Protein AF-A0A674J7M7-F1 (afdb_monomer)

Solvent-accessible surface area (backbone atoms only — not comparable to full-atom values): 4059 Å² total; per-residue (Å²): 138,85,89,68,93,68,92,67,75,84,78,67,96,66,86,67,84,70,74,97,68,75,84,71,42,70,44,39,48,52,27,46,72,70,72,20,47,73,32,83,57,84,56,56,98,82,29,46,76,78,50,37,8,70,84,66,71,22,35,10,26,23,112

Nearest PDB structures (foldseek):
  2nlb-assembly1_A  TM=9.806E-01  e=2.659E-03  Homo sapiens
  2nlb-assembly2_B  TM=9.575E-01  e=2.659E-03  Homo sapiens
  2nlq-assembly10_C-5  TM=9.270E-01  e=3.730E-03  Homo sapiens
  2nls-assembly1_A  TM=9.275E-01  e=3.730E-03  Homo sapiens
  2nlq-assembly11_B-7  TM=9.497E-01  e=6.413E-03  Homo sapiens

Foldseek 3Di:
DDPPPPDDDPPPVDPPDDDPDDDFPPVQVVLVVLVWHWAQDDADPVWDFPAHGPVRNTTRTHD

InterPro domains:
  IPR001855 Beta-defensin-like domain [PF00711] (27-61)

Mean predicted aligned error: 12.88 Å

Radius of gyration: 16.84 Å; Cα contacts (8 Å, |Δi|>4): 89; chains: 1; bounding box: 55×24×20 Å

Organism: NCBI:txid2587831

pLDDT: mean 73.84, std 17.62, range [44.62, 91.94]

Sequence (63 aa):
SSLACRLFVCSNPGASGVADVGPPPADTLACKAQGGFCRLLSCPPVFSVSGTCHGGQLQCCTR

Secondary structure (DSSP, 8-state):
------SS----S------SSSSPPHHHHHHHHTT-EEESSPPPTTSEEEEEETTTTEEEEE-

Structure (mmCIF, N/CA/C/O backbone):
data_AF-A0A674J7M7-F1
#
_entry.id   AF-A0A674J7M7-F1
#
loop_
_atom_site.group_PDB
_atom_site.id
_atom_site.type_symbol
_atom_site.label_atom_id
_atom_site.label_alt_id
_atom_site.label_comp_id
_atom_site.label_asym_id
_atom_site.label_entity_id
_atom_site.label_seq_id
_atom_site.pdbx_PDB_ins_code
_atom_site.Cartn_x
_atom_site.Cartn_y
_atom_site.Cartn_z
_atom_site.occupancy
_atom_site.B_iso_or_equiv
_atom_site.auth_seq_id
_atom_site.auth_comp_id
_atom_site.auth_asym_id
_atom_site.auth_atom_id
_atom_site.pdbx_PDB_model_num
ATOM 1 N N . SER A 1 1 ? 46.367 -1.133 -6.615 1.00 45.47 1 SER A N 1
ATOM 2 C CA . SER A 1 1 ? 45.050 -1.025 -7.270 1.00 4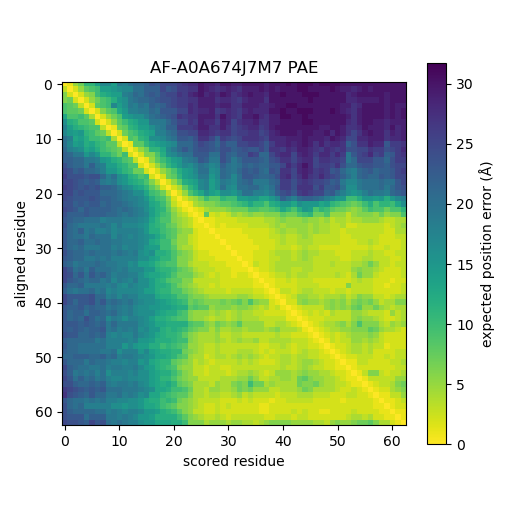5.47 1 SER A CA 1
ATOM 3 C C . SER A 1 1 ? 44.390 -2.387 -7.288 1.00 45.47 1 SER A C 1
ATOM 5 O O . SER A 1 1 ? 44.616 -3.165 -8.203 1.00 45.47 1 SER A O 1
ATOM 7 N N . SER A 1 2 ? 43.670 -2.7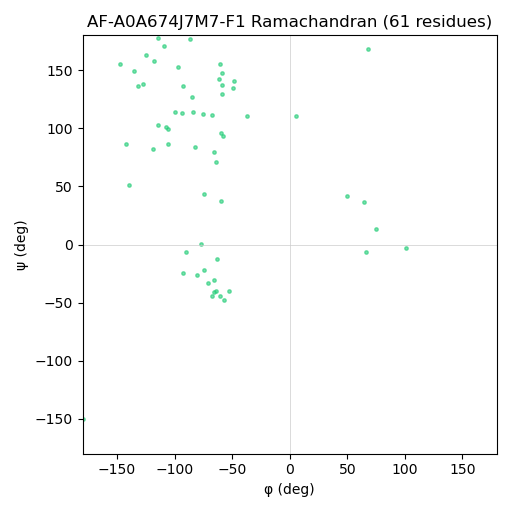19 -6.217 1.00 45.25 2 SER A N 1
ATOM 8 C CA . SER A 1 2 ? 43.185 -4.076 -5.948 1.00 45.25 2 SER A CA 1
ATOM 9 C C . SER A 1 2 ? 41.683 -4.164 -6.205 1.00 45.25 2 SER A C 1
ATOM 11 O O . SER A 1 2 ? 40.888 -4.002 -5.285 1.00 45.25 2 SER A O 1
ATOM 13 N N . LEU A 1 3 ? 41.286 -4.427 -7.453 1.00 56.56 3 LEU A N 1
ATOM 14 C CA . LEU A 1 3 ? 39.955 -4.966 -7.740 1.00 56.56 3 LEU A CA 1
ATOM 15 C C . LEU A 1 3 ? 40.005 -6.479 -7.523 1.00 56.56 3 LEU A C 1
ATOM 17 O O . LEU A 1 3 ? 40.208 -7.258 -8.447 1.00 56.56 3 LEU A O 1
ATOM 21 N N . ALA A 1 4 ? 39.832 -6.896 -6.278 1.00 50.62 4 ALA A N 1
ATOM 22 C CA . ALA A 1 4 ? 39.439 -8.258 -5.968 1.00 50.62 4 ALA A CA 1
ATOM 23 C C . ALA A 1 4 ? 38.105 -8.160 -5.239 1.00 50.62 4 ALA A C 1
ATOM 25 O O . ALA A 1 4 ? 38.042 -8.166 -4.013 1.00 50.62 4 ALA A O 1
ATOM 26 N N . CYS A 1 5 ? 37.039 -8.032 -6.031 1.00 50.28 5 CYS A N 1
ATOM 27 C CA . CYS A 1 5 ? 35.664 -8.296 -5.628 1.00 50.28 5 CYS A CA 1
ATOM 28 C C . CYS A 1 5 ? 35.572 -9.798 -5.295 1.00 50.28 5 CYS A C 1
ATOM 30 O O . CYS A 1 5 ? 35.106 -10.616 -6.083 1.00 50.28 5 CYS A O 1
ATOM 32 N N . ARG A 1 6 ? 36.194 -10.191 -4.180 1.00 64.88 6 ARG A N 1
ATOM 33 C CA . ARG A 1 6 ? 36.263 -11.561 -3.688 1.00 64.88 6 ARG A CA 1
ATOM 34 C C . ARG A 1 6 ? 35.363 -11.665 -2.465 1.00 64.88 6 ARG A C 1
ATOM 36 O O . ARG A 1 6 ? 35.730 -11.277 -1.365 1.00 64.88 6 ARG A O 1
ATOM 43 N N . LEU A 1 7 ? 34.187 -12.230 -2.712 1.00 57.62 7 LEU A N 1
ATOM 44 C CA . LEU A 1 7 ? 33.390 -13.048 -1.793 1.00 57.62 7 LEU A CA 1
ATOM 45 C C . LEU A 1 7 ? 32.775 -12.443 -0.525 1.00 57.62 7 LEU A C 1
ATOM 47 O O . LEU A 1 7 ? 31.962 -13.132 0.082 1.00 57.62 7 LEU A O 1
ATOM 51 N N . PHE A 1 8 ? 33.035 -11.201 -0.138 1.00 50.06 8 PHE A N 1
ATOM 52 C CA . PHE A 1 8 ? 32.232 -10.559 0.904 1.00 50.06 8 PHE A CA 1
ATOM 53 C C . PHE A 1 8 ? 31.474 -9.397 0.296 1.00 50.06 8 PHE A C 1
ATOM 55 O O . PHE A 1 8 ? 32.058 -8.365 -0.016 1.00 50.06 8 PHE A O 1
ATOM 62 N N . VAL A 1 9 ? 30.185 -9.656 0.060 1.00 55.41 9 VAL A N 1
ATOM 63 C CA . VAL A 1 9 ? 29.073 -8.704 0.035 1.00 55.41 9 VAL A CA 1
ATOM 64 C C . VAL A 1 9 ? 29.566 -7.270 0.201 1.00 55.41 9 VAL A C 1
ATOM 66 O O . VAL A 1 9 ? 30.007 -6.891 1.287 1.00 55.41 9 VAL A O 1
ATOM 69 N N . CYS A 1 10 ? 29.481 -6.459 -0.857 1.00 53.34 10 CYS A N 1
ATOM 70 C CA . CYS A 1 10 ? 29.434 -5.018 -0.667 1.00 53.34 10 CYS A CA 1
ATOM 71 C C . CYS A 1 10 ? 28.217 -4.765 0.223 1.00 53.34 10 CYS A C 1
ATOM 73 O O . CYS A 1 10 ? 27.089 -4.747 -0.265 1.00 53.34 10 CYS A O 1
ATOM 75 N N . SER A 1 11 ? 28.438 -4.702 1.537 1.00 54.84 11 SER A N 1
ATOM 76 C CA . SER A 1 11 ? 27.416 -4.408 2.524 1.00 54.84 11 SER A CA 1
ATOM 77 C C . SER A 1 11 ? 26.869 -3.040 2.172 1.00 54.84 11 SER A C 1
ATOM 79 O O . SER A 1 11 ? 27.471 -2.026 2.501 1.00 54.84 11 SER A O 1
ATOM 81 N N . ASN A 1 12 ? 25.758 -3.025 1.441 1.00 51.66 12 ASN A N 1
ATOM 82 C CA . ASN A 1 12 ? 24.922 -1.857 1.281 1.00 51.66 12 ASN A CA 1
ATOM 83 C C . ASN A 1 12 ? 24.318 -1.601 2.669 1.00 51.66 12 ASN A C 1
ATOM 85 O O . ASN A 1 12 ? 23.523 -2.432 3.118 1.00 51.66 12 ASN A O 1
ATOM 89 N N . PRO A 1 13 ? 24.670 -0.517 3.387 1.00 48.00 13 PRO A N 1
ATOM 90 C CA . PRO A 1 13 ? 24.112 -0.208 4.706 1.00 48.00 13 PRO A CA 1
ATOM 91 C C . PRO A 1 13 ? 22.666 0.316 4.597 1.00 48.00 13 PRO A C 1
ATOM 93 O O . PRO A 1 13 ? 22.275 1.283 5.237 1.00 48.00 13 PRO A O 1
ATOM 96 N N . GLY A 1 14 ? 21.860 -0.326 3.756 1.00 45.19 14 GLY A N 1
ATOM 97 C CA . GLY A 1 14 ? 20.491 0.033 3.428 1.00 45.19 14 GLY A CA 1
ATOM 98 C C . GLY A 1 14 ? 19.637 -1.219 3.341 1.00 45.19 14 GLY A C 1
ATOM 99 O O . GLY A 1 14 ? 18.947 -1.440 2.350 1.00 45.19 14 GLY A O 1
ATOM 100 N N . ALA A 1 15 ? 19.703 -2.061 4.371 1.00 47.91 15 ALA A N 1
ATOM 101 C CA . ALA A 1 15 ? 18.668 -3.046 4.636 1.00 47.91 15 ALA A CA 1
ATOM 102 C C . ALA A 1 15 ? 17.374 -2.301 5.009 1.00 47.91 15 ALA A C 1
ATOM 104 O O . ALA A 1 15 ? 17.034 -2.140 6.174 1.00 47.91 15 ALA A O 1
ATOM 105 N N . SER A 1 16 ? 16.657 -1.800 4.007 1.00 44.62 16 SER A N 1
ATOM 106 C CA . SER A 1 16 ? 15.221 -1.559 4.108 1.00 44.62 16 SER A CA 1
ATOM 107 C C . SER A 1 16 ? 14.563 -2.656 3.294 1.00 44.62 16 SER A C 1
ATOM 109 O O . SER A 1 16 ? 14.575 -2.596 2.069 1.00 44.62 16 SER A O 1
ATOM 111 N N . GLY A 1 17 ? 14.092 -3.690 3.997 1.00 44.81 17 GLY A N 1
ATOM 112 C CA . GLY A 1 17 ? 13.607 -4.954 3.450 1.00 44.81 17 GLY A CA 1
ATOM 113 C C . GLY A 1 17 ? 12.846 -4.802 2.139 1.00 44.81 17 GLY A C 1
ATOM 114 O O . GLY A 1 17 ? 11.734 -4.276 2.102 1.00 44.81 17 GLY A O 1
ATOM 115 N N . VAL A 1 18 ? 13.463 -5.287 1.068 1.00 48.59 18 VAL A N 1
ATOM 116 C CA . VAL A 1 18 ? 12.756 -5.600 -0.163 1.00 48.59 18 VAL A CA 1
ATOM 117 C C . VAL A 1 18 ? 12.404 -7.071 -0.065 1.00 48.59 18 VAL A C 1
ATOM 119 O O . VAL A 1 18 ? 13.275 -7.934 0.017 1.00 48.59 18 VAL A O 1
ATOM 122 N N . ALA A 1 19 ? 11.106 -7.337 0.037 1.00 48.56 19 ALA A N 1
ATOM 123 C CA . ALA A 1 19 ? 10.583 -8.653 -0.261 1.00 48.56 19 ALA A CA 1
ATOM 124 C C . ALA A 1 19 ? 11.142 -9.091 -1.626 1.00 48.56 19 ALA A C 1
ATOM 126 O O . ALA A 1 19 ? 11.196 -8.304 -2.568 1.00 48.56 19 ALA A O 1
ATOM 127 N N . ASP A 1 20 ? 11.593 -10.333 -1.664 1.00 50.00 20 ASP A N 1
ATOM 128 C CA . ASP A 1 20 ? 12.349 -11.062 -2.687 1.00 50.00 20 ASP A CA 1
ATOM 129 C C . ASP A 1 20 ? 11.678 -11.186 -4.085 1.00 50.00 20 ASP A C 1
ATOM 131 O O . ASP A 1 20 ? 11.787 -12.210 -4.741 1.00 50.00 20 ASP A O 1
ATOM 135 N N . VAL A 1 21 ? 10.957 -10.183 -4.604 1.00 50.81 21 VAL A N 1
ATOM 136 C CA . VAL A 1 21 ? 10.249 -10.307 -5.899 1.00 50.81 21 VAL A CA 1
ATOM 137 C C . VAL A 1 21 ? 10.304 -9.007 -6.710 1.00 50.81 21 VAL A C 1
ATOM 139 O O . VAL A 1 21 ? 9.387 -8.194 -6.669 1.00 50.81 21 VAL A O 1
ATOM 142 N N . GLY A 1 22 ? 11.374 -8.837 -7.492 1.00 57.22 22 GLY A N 1
ATOM 143 C CA . GLY A 1 22 ? 11.478 -7.827 -8.556 1.00 57.22 22 GLY A CA 1
ATOM 144 C C . GLY A 1 22 ? 11.529 -6.354 -8.106 1.00 57.22 22 GLY A C 1
ATOM 145 O O . GLY A 1 22 ? 11.296 -6.032 -6.940 1.00 57.22 22 GLY A O 1
ATOM 146 N N . PRO A 1 23 ? 11.872 -5.423 -9.021 1.00 60.91 23 PRO A N 1
ATOM 147 C CA . PRO A 1 23 ? 11.799 -3.999 -8.723 1.00 60.91 23 PRO A CA 1
ATOM 148 C C . PRO A 1 23 ? 10.355 -3.638 -8.340 1.00 60.91 23 PRO A C 1
ATOM 150 O O . PRO A 1 23 ? 9.427 -4.001 -9.071 1.00 60.91 23 PRO A O 1
ATOM 153 N N . PRO A 1 24 ? 10.138 -2.940 -7.208 1.00 66.56 24 PRO A N 1
ATOM 154 C CA . PRO A 1 24 ? 8.802 -2.530 -6.821 1.00 66.56 24 PRO A CA 1
ATOM 155 C C . PRO A 1 24 ? 8.215 -1.649 -7.932 1.00 66.56 24 PRO A C 1
ATOM 157 O O . PRO A 1 24 ? 8.921 -0.793 -8.474 1.00 66.56 24 PRO A O 1
ATOM 160 N N . PRO A 1 25 ? 6.936 -1.841 -8.284 1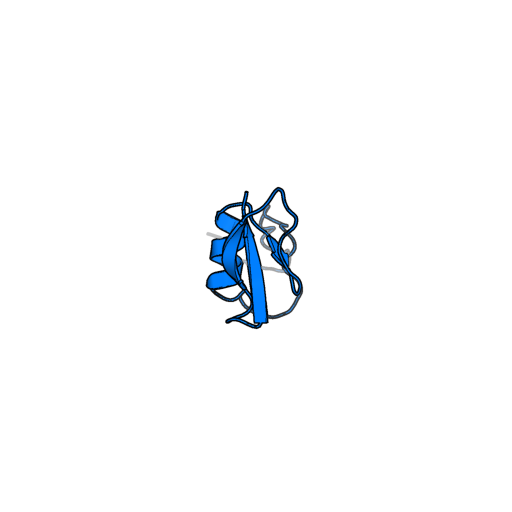.00 78.44 25 PRO A N 1
ATOM 161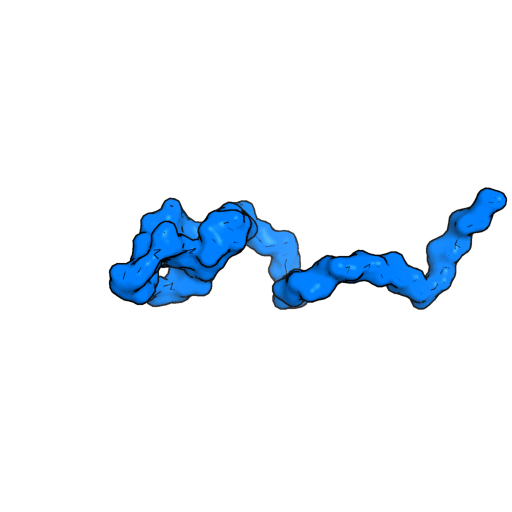 C CA . PRO A 1 25 ? 6.299 -1.045 -9.322 1.00 78.44 25 PRO A CA 1
ATOM 162 C C . PRO A 1 25 ? 6.349 0.442 -8.961 1.00 78.44 25 PRO A C 1
ATOM 164 O O . PRO A 1 25 ? 6.303 0.800 -7.780 1.00 78.44 25 PRO A O 1
ATOM 167 N N . ALA A 1 26 ? 6.447 1.298 -9.981 1.00 84.81 26 ALA A N 1
ATOM 168 C CA . ALA A 1 26 ? 6.675 2.734 -9.818 1.00 84.81 26 ALA A CA 1
ATOM 169 C C . ALA A 1 26 ? 5.664 3.386 -8.858 1.00 84.81 26 ALA A C 1
ATOM 171 O O . ALA A 1 26 ? 6.061 4.164 -7.993 1.00 84.81 26 ALA A O 1
ATOM 172 N N . ASP A 1 27 ? 4.391 2.991 -8.931 1.00 84.25 27 ASP A N 1
ATOM 173 C CA . ASP A 1 27 ? 3.336 3.468 -8.033 1.00 84.25 27 ASP A CA 1
ATOM 174 C C . ASP A 1 27 ? 3.564 3.074 -6.565 1.00 84.25 27 ASP A C 1
ATOM 176 O O . ASP A 1 27 ? 3.380 3.884 -5.658 1.00 84.25 27 ASP A O 1
ATOM 180 N N . THR A 1 28 ? 4.041 1.851 -6.311 1.00 85.62 28 THR A N 1
ATOM 181 C CA . THR A 1 28 ? 4.382 1.389 -4.955 1.00 85.62 28 THR A CA 1
ATOM 182 C C . THR A 1 28 ? 5.559 2.182 -4.393 1.00 85.62 28 THR A C 1
ATOM 184 O O . THR A 1 28 ? 5.555 2.552 -3.216 1.00 85.62 28 THR A O 1
ATOM 187 N N . LEU A 1 29 ? 6.565 2.467 -5.223 1.00 87.00 29 LEU A N 1
ATOM 188 C CA . LEU A 1 29 ? 7.718 3.260 -4.806 1.00 87.00 29 LEU A CA 1
ATOM 189 C C . LEU A 1 29 ? 7.323 4.714 -4.527 1.00 87.00 29 LEU A C 1
ATOM 191 O O . LEU A 1 29 ? 7.715 5.253 -3.494 1.00 87.00 29 LEU A O 1
ATOM 195 N N . ALA A 1 30 ? 6.510 5.320 -5.395 1.00 87.38 30 ALA A N 1
ATOM 196 C CA . ALA A 1 30 ? 5.983 6.669 -5.209 1.00 87.38 30 ALA A CA 1
ATOM 197 C C . ALA A 1 30 ? 5.144 6.772 -3.927 1.00 87.38 30 ALA A C 1
ATOM 199 O O . ALA A 1 30 ? 5.357 7.678 -3.124 1.00 87.38 30 ALA A O 1
ATOM 200 N N . CYS A 1 31 ? 4.271 5.792 -3.679 1.00 88.50 31 CYS A N 1
ATOM 201 C CA . CYS A 1 31 ? 3.469 5.717 -2.463 1.00 88.50 31 CYS A CA 1
ATOM 202 C C . CYS A 1 31 ? 4.332 5.699 -1.197 1.00 88.50 31 CYS A C 1
ATOM 204 O O . CYS A 1 31 ? 4.119 6.456 -0.250 1.00 88.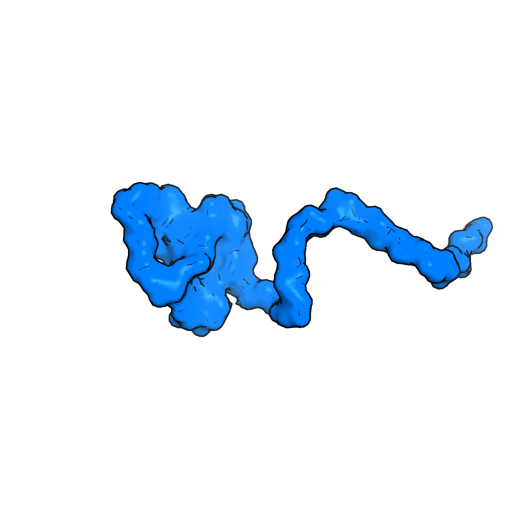50 31 CYS A O 1
ATOM 206 N N . LYS A 1 32 ? 5.357 4.844 -1.201 1.00 84.75 32 LYS A N 1
ATOM 207 C CA . LYS A 1 32 ? 6.262 4.669 -0.066 1.00 84.75 32 LYS A CA 1
ATOM 208 C C . LYS A 1 32 ? 7.173 5.885 0.127 1.00 84.75 32 LYS A C 1
ATOM 210 O O . LYS A 1 32 ? 7.473 6.238 1.263 1.00 84.75 32 LYS A O 1
ATOM 215 N N . ALA A 1 33 ? 7.565 6.555 -0.960 1.00 87.56 33 ALA A N 1
ATOM 216 C CA . ALA A 1 33 ? 8.325 7.805 -0.927 1.00 87.56 33 ALA A CA 1
ATOM 217 C C . ALA A 1 33 ? 7.522 8.967 -0.316 1.00 87.56 33 ALA A C 1
ATOM 219 O O . ALA A 1 33 ? 8.098 9.824 0.345 1.00 87.56 33 ALA A O 1
ATOM 220 N N . GLN A 1 34 ? 6.196 8.958 -0.471 1.00 85.69 34 GLN A N 1
ATOM 221 C CA . GLN A 1 34 ? 5.277 9.898 0.185 1.00 85.69 34 GLN A CA 1
ATOM 222 C C . GLN A 1 34 ? 5.023 9.564 1.669 1.00 85.69 34 GLN A C 1
ATOM 224 O O . GLN A 1 34 ? 4.253 10.252 2.334 1.00 85.69 34 GLN A O 1
ATOM 229 N N . GLY A 1 35 ? 5.637 8.501 2.206 1.00 88.06 35 GLY A N 1
ATOM 230 C CA . GLY A 1 35 ? 5.361 8.005 3.559 1.00 88.06 35 GLY A CA 1
ATOM 231 C C . GLY A 1 35 ? 4.028 7.260 3.677 1.00 88.06 35 GLY A C 1
ATOM 232 O O . GLY A 1 35 ? 3.551 7.018 4.786 1.00 88.06 35 GLY A O 1
ATOM 233 N N . GLY A 1 36 ? 3.420 6.909 2.543 1.00 89.12 36 GLY A N 1
ATOM 234 C CA . GLY A 1 36 ? 2.213 6.104 2.471 1.00 89.12 36 GLY A CA 1
ATOM 235 C C . GLY A 1 36 ? 2.484 4.606 2.474 1.00 89.12 36 GLY A C 1
ATOM 236 O O . GLY A 1 36 ? 3.623 4.131 2.455 1.00 89.12 36 GLY A O 1
ATOM 237 N N . PHE A 1 37 ? 1.397 3.844 2.474 1.00 88.25 37 PHE A N 1
ATOM 238 C CA . PHE A 1 37 ? 1.423 2.391 2.403 1.00 88.25 37 PHE A CA 1
ATOM 239 C C . PHE A 1 37 ? 0.390 1.868 1.408 1.00 88.25 37 PHE A C 1
ATOM 241 O O . PHE A 1 37 ? -0.678 2.445 1.213 1.00 88.25 37 PHE A O 1
ATOM 248 N N . CYS A 1 38 ? 0.715 0.736 0.794 1.00 89.81 38 CYS A N 1
ATOM 249 C CA . CYS A 1 38 ? -0.174 0.053 -0.131 1.00 89.81 38 CYS A CA 1
ATOM 250 C C . CYS A 1 38 ? -1.141 -0.847 0.637 1.00 89.81 38 CYS A C 1
ATOM 252 O O . CYS A 1 38 ? -0.712 -1.688 1.429 1.00 89.81 38 CYS A O 1
ATOM 254 N N . ARG A 1 39 ? -2.442 -0.698 0.390 1.00 89.62 39 ARG A N 1
ATOM 255 C CA . ARG A 1 39 ? -3.494 -1.463 1.061 1.00 89.62 39 ARG A CA 1
ATOM 256 C C . ARG A 1 39 ? -4.487 -2.020 0.047 1.00 89.62 39 ARG A C 1
ATOM 258 O O . ARG A 1 39 ? -4.892 -1.330 -0.878 1.00 89.62 39 ARG A O 1
ATOM 265 N N . LEU A 1 40 ? -4.866 -3.287 0.221 1.00 86.56 40 LEU A N 1
ATOM 266 C CA . LEU A 1 40 ? -5.783 -3.988 -0.695 1.00 86.56 40 LEU A CA 1
ATOM 267 C 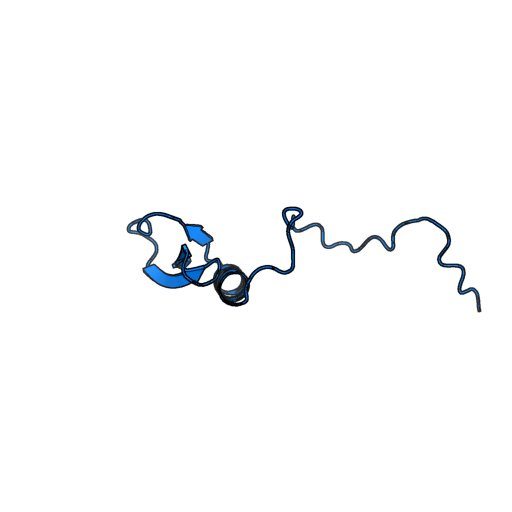C . LEU A 1 40 ? -7.239 -3.524 -0.521 1.00 86.56 40 LEU A C 1
ATOM 269 O O . LEU A 1 40 ? -8.068 -3.680 -1.405 1.00 86.56 40 LEU A O 1
ATOM 273 N N . LEU A 1 41 ? -7.532 -2.968 0.653 1.00 85.25 41 LEU A N 1
ATOM 274 C CA . LEU A 1 41 ? -8.822 -2.432 1.075 1.00 85.25 41 LEU A CA 1
ATOM 275 C C . LEU A 1 41 ? -8.753 -0.904 1.151 1.00 85.25 41 LEU A C 1
ATOM 277 O O . LEU A 1 41 ? -7.664 -0.330 1.192 1.00 85.25 41 LEU A O 1
ATOM 281 N N . SER A 1 42 ? -9.913 -0.277 1.346 1.00 85.38 42 SER A N 1
ATOM 282 C CA . SER A 1 42 ? -10.062 1.160 1.579 1.00 85.38 42 SER A CA 1
ATOM 283 C C . SER A 1 42 ? -9.105 1.686 2.651 1.00 85.38 42 SER A C 1
ATOM 285 O O . SER A 1 42 ? -8.888 1.030 3.683 1.00 85.38 42 SER A O 1
ATOM 287 N N . CYS A 1 43 ? -8.559 2.881 2.419 1.00 87.00 43 CYS A N 1
ATOM 288 C CA . CYS A 1 43 ? -7.682 3.550 3.371 1.00 87.00 43 CYS A CA 1
ATOM 289 C C . CYS A 1 43 ? -8.404 3.830 4.699 1.00 87.00 43 CYS A C 1
ATOM 291 O O . CYS A 1 43 ? -9.602 4.122 4.705 1.00 87.00 43 CYS A O 1
ATOM 293 N N . PRO A 1 44 ? -7.704 3.708 5.841 1.00 88.56 44 PRO A N 1
ATOM 294 C CA . PRO A 1 44 ? -8.268 4.079 7.134 1.00 88.56 44 PRO A CA 1
ATOM 295 C C . PRO A 1 44 ? -8.650 5.570 7.156 1.00 88.56 44 PRO A C 1
ATOM 297 O O . PRO A 1 4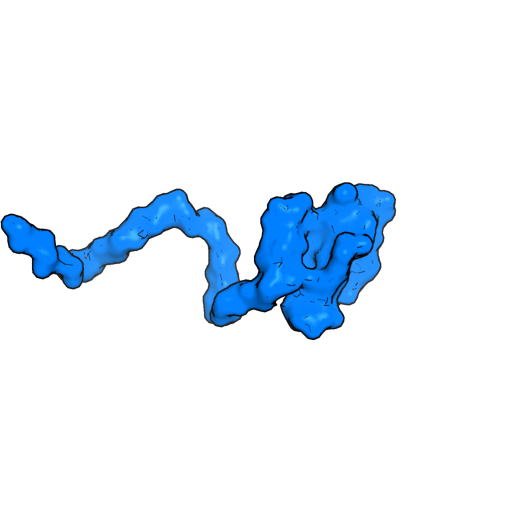4 ? -8.031 6.348 6.444 1.00 88.56 44 PRO A O 1
ATOM 300 N N . PRO A 1 45 ? -9.595 6.005 8.009 1.00 86.69 45 PRO A N 1
ATOM 301 C CA . PRO A 1 45 ? -10.169 7.362 7.977 1.00 86.69 45 PRO A CA 1
ATOM 302 C C . PRO A 1 45 ? -9.169 8.500 8.251 1.00 86.69 45 PRO A C 1
ATOM 304 O O . PRO A 1 45 ? -9.485 9.665 8.047 1.00 86.69 45 PRO A O 1
ATOM 307 N N . VAL A 1 46 ? -7.969 8.167 8.728 1.00 88.44 46 VAL A N 1
ATOM 308 C CA . VAL A 1 46 ? -6.847 9.096 8.943 1.00 88.44 46 VAL A CA 1
ATOM 309 C C . VAL A 1 46 ? -5.927 9.241 7.726 1.00 88.44 46 VAL A C 1
ATOM 311 O O . VAL A 1 46 ? -5.018 10.063 7.766 1.00 88.44 46 VAL A O 1
ATOM 314 N N . PHE A 1 47 ? -6.131 8.446 6.676 1.00 89.44 47 PHE A N 1
ATOM 315 C CA . PHE A 1 47 ? -5.315 8.423 5.467 1.00 89.44 47 PHE A CA 1
ATOM 316 C C . PHE A 1 47 ? -6.213 8.570 4.237 1.00 89.44 47 PHE A C 1
ATOM 318 O O . PHE A 1 47 ? -7.268 7.946 4.139 1.00 89.44 47 PHE A O 1
ATOM 325 N N . SER A 1 48 ? -5.768 9.365 3.274 1.00 89.69 48 SER A N 1
ATOM 326 C CA . SER A 1 48 ? -6.425 9.546 1.984 1.00 89.69 48 SER A CA 1
ATOM 327 C C . SER A 1 48 ? -5.799 8.657 0.912 1.00 89.69 48 SER A C 1
ATOM 329 O O . SER A 1 48 ? -4.623 8.294 0.971 1.00 89.69 48 SER A O 1
ATOM 331 N N . VAL A 1 49 ? -6.600 8.299 -0.091 1.00 90.31 49 VAL A N 1
ATOM 332 C CA . VAL A 1 49 ? -6.102 7.607 -1.284 1.00 90.31 49 VAL A CA 1
ATOM 333 C C . VAL A 1 49 ? -5.365 8.632 -2.148 1.00 90.31 49 VAL A C 1
ATOM 335 O O . VAL A 1 49 ? -5.996 9.533 -2.692 1.00 90.31 49 VAL A O 1
ATOM 338 N N . SER A 1 50 ? -4.047 8.490 -2.277 1.00 87.62 50 SER A N 1
ATOM 339 C CA . SER A 1 50 ? -3.214 9.343 -3.147 1.00 87.62 50 SER A CA 1
ATOM 340 C C . SER A 1 50 ? -3.029 8.736 -4.542 1.00 87.62 50 SER A C 1
ATOM 342 O O . SER A 1 50 ? -2.829 9.442 -5.526 1.00 87.62 50 SER A O 1
ATOM 344 N N . GLY A 1 51 ? -3.161 7.413 -4.657 1.00 88.00 51 GLY A N 1
ATOM 345 C CA . GLY A 1 51 ? -3.009 6.713 -5.927 1.00 88.00 51 GLY A CA 1
ATOM 346 C C . GLY A 1 51 ? -3.220 5.212 -5.799 1.00 88.00 51 GLY A C 1
ATOM 347 O O . GLY A 1 51 ? -3.954 4.741 -4.926 1.00 88.00 51 GLY A O 1
ATOM 348 N N . THR A 1 52 ? -2.549 4.450 -6.658 1.00 88.38 52 THR A N 1
ATOM 349 C CA . THR A 1 52 ? -2.584 2.983 -6.631 1.00 88.38 52 THR A CA 1
ATOM 350 C C . THR A 1 52 ? -1.217 2.395 -6.289 1.00 88.38 52 THR A C 1
ATOM 352 O O . THR A 1 52 ? -0.257 3.116 -6.052 1.00 88.38 52 THR A O 1
ATOM 355 N N . CYS A 1 53 ? -1.145 1.077 -6.183 1.00 89.50 53 CYS A N 1
ATOM 356 C CA . CYS A 1 53 ? 0.034 0.305 -5.833 1.00 89.50 53 CYS A CA 1
ATOM 357 C C . CYS A 1 53 ? -0.022 -1.043 -6.560 1.00 89.50 53 CYS A C 1
ATOM 359 O O . CYS A 1 53 ? -1.100 -1.523 -6.911 1.00 89.50 53 CYS A O 1
ATOM 361 N N . HIS A 1 54 ? 1.134 -1.673 -6.782 1.00 86.12 54 HIS A N 1
ATOM 362 C CA . HIS A 1 54 ? 1.253 -2.890 -7.603 1.00 86.12 54 HIS A CA 1
ATOM 363 C C . HIS A 1 54 ? 0.563 -2.787 -8.972 1.00 86.12 54 HIS A C 1
ATOM 365 O O . HIS A 1 54 ? -0.111 -3.720 -9.407 1.00 86.12 54 HIS A O 1
ATOM 371 N N . GLY A 1 55 ? 0.715 -1.638 -9.641 1.00 83.31 55 GLY A N 1
ATOM 372 C CA . GLY A 1 55 ? 0.127 -1.404 -10.962 1.00 83.31 55 GLY A CA 1
ATOM 373 C C . GLY A 1 55 ? -1.403 -1.410 -10.955 1.00 83.31 55 GLY A C 1
ATOM 374 O O . GLY A 1 55 ? -2.010 -1.940 -11.879 1.00 83.31 55 GLY A O 1
ATOM 375 N N . GLY A 1 56 ? -2.028 -0.882 -9.897 1.00 83.62 56 GLY A N 1
ATOM 376 C CA . GLY A 1 56 ? -3.490 -0.782 -9.793 1.00 83.62 56 GLY A CA 1
ATOM 377 C C . GLY A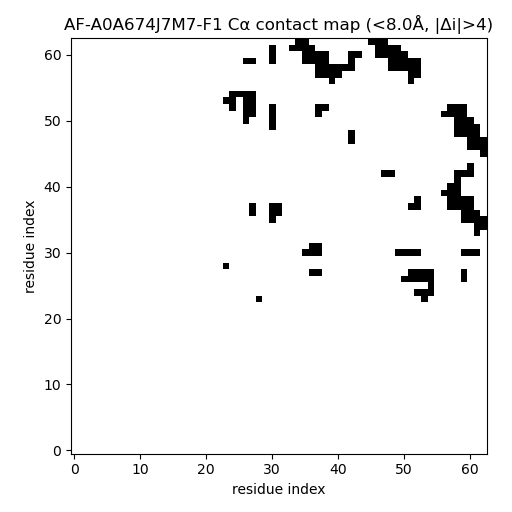 1 56 ? -4.170 -1.845 -8.927 1.00 83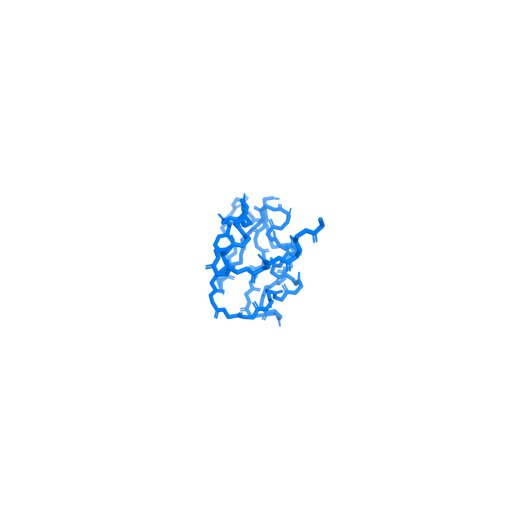.62 56 GLY A C 1
ATOM 378 O O . GLY A 1 56 ? -5.378 -1.776 -8.736 1.00 83.62 56 GLY A O 1
ATOM 379 N N . GLN A 1 57 ? -3.427 -2.814 -8.386 1.00 84.75 57 GLN A N 1
ATOM 380 C CA . GLN A 1 57 ? -3.997 -3.904 -7.579 1.00 84.75 57 GLN A CA 1
ATOM 381 C C . GLN A 1 57 ? -4.280 -3.510 -6.124 1.00 84.75 57 GLN A C 1
ATOM 383 O O . GLN A 1 57 ? -5.141 -4.105 -5.481 1.00 84.75 57 GLN A O 1
ATOM 388 N N . LEU A 1 58 ? -3.553 -2.527 -5.587 1.00 89.44 58 LEU A N 1
ATOM 389 C CA . LEU A 1 58 ? -3.778 -1.984 -4.245 1.00 89.44 58 LEU A CA 1
ATOM 390 C C . LEU A 1 58 ? -3.976 -0.466 -4.319 1.00 89.44 58 LEU A C 1
ATOM 392 O O . LEU A 1 58 ? -3.586 0.181 -5.289 1.00 89.44 58 LEU A O 1
ATOM 396 N N . GLN A 1 59 ? -4.526 0.115 -3.260 1.00 91.31 59 GLN A N 1
ATOM 397 C CA . GLN A 1 59 ? -4.648 1.558 -3.087 1.00 91.31 59 GLN A CA 1
ATOM 398 C C . GLN A 1 59 ? -3.447 2.091 -2.308 1.00 91.31 59 GLN A C 1
ATOM 400 O O . GLN A 1 59 ? -3.029 1.498 -1.312 1.00 91.31 59 GLN A O 1
ATOM 405 N N . CYS A 1 60 ? -2.890 3.213 -2.756 1.00 91.19 60 CYS A N 1
ATOM 406 C CA . CYS A 1 60 ? -1.883 3.935 -1.997 1.00 91.19 60 CYS A CA 1
ATOM 407 C C . CYS A 1 60 ? -2.568 4.851 -0.982 1.00 91.19 60 CYS A C 1
ATOM 409 O O . CYS A 1 60 ? -3.236 5.814 -1.363 1.00 91.19 60 CYS A O 1
ATOM 411 N N . CYS A 1 61 ? -2.374 4.555 0.300 1.00 91.94 61 CYS A N 1
ATOM 412 C CA . CYS A 1 61 ? -2.879 5.338 1.415 1.00 91.94 61 CYS A CA 1
ATOM 413 C C . CYS A 1 61 ? -1.771 6.230 1.967 1.00 91.94 61 CYS A C 1
ATOM 415 O O . CYS A 1 61 ? -0.803 5.727 2.539 1.00 91.94 61 CYS A O 1
ATOM 417 N N . THR A 1 62 ? -1.924 7.543 1.837 1.00 88.88 62 THR A N 1
ATOM 418 C CA . THR A 1 62 ? -1.030 8.546 2.432 1.00 88.88 62 THR A CA 1
ATOM 419 C C . THR A 1 62 ? -1.810 9.401 3.413 1.00 88.88 62 THR A C 1
ATOM 421 O O . THR A 1 62 ? -3.037 9.443 3.367 1.00 88.88 62 THR A O 1
ATOM 424 N N . ARG A 1 63 ? -1.114 10.032 4.353 1.00 82.69 63 ARG A N 1
ATOM 425 C CA . ARG A 1 63 ? -1.771 10.940 5.291 1.00 82.69 63 ARG A CA 1
ATOM 426 C C . ARG A 1 63 ? -2.163 12.239 4.599 1.00 82.69 63 ARG A C 1
ATOM 428 O O . ARG A 1 63 ? -1.400 12.653 3.700 1.00 82.69 63 ARG A O 1
#